Protein AF-A0A699XNZ4-F1 (afdb_monomer)

Sequence (86 aa):
GGVLLGVKGQGGVGFYDWDSGALVRRIEVEPKSVFWSESGELVTLATEDTYYVLRYSRENYLEAVQNGEIDEDGAESAFEVVCDIN

Secondary structure (DSSP, 8-state):
--SSEEEEETTEEEEE-TTT--EEEEES---SEEEE-TTSSEEEEE-SS-EEEEEE-HHHHHHHHHHT--BTTB-GGGEEEEEEE-

Mean predicted aligned error: 2.58 Å

pLDDT: mean 96.22, std 3.57, range [73.56, 98.56]

Radius of gyration: 12.24 Å; Cα contacts (8 Å, |Δi|>4): 175; chains: 1; bounding box: 28×22×29 Å

Foldseek 3Di:
DAQFDWDADPQFIWTAHPPPRDTAFTDRDGAPDWDADPVRQWIWRHHPAKIWIKGFDPPQQVVCVVVVVADPGHRPSRIDTPDMDD

InterPro domains:
  IPR006692 COPA/B, second beta-propeller domain [PF04053] (2-85)

Organism: Tanacetum cinerariifolium (NCBI:txid118510)

Solvent-accessible surface area (backbone atoms only — not comparable to full-atom values): 4800 Å² total; per-residue (Å²): 136,57,82,44,48,76,44,82,56,92,75,14,32,36,31,22,41,76,87,80,64,46,69,43,32,55,43,83,48,71,54,78,45,79,46,53,44,94,84,48,40,38,37,35,38,32,42,98,70,43,36,40,35,31,37,48,37,71,64,44,34,52,51,23,60,74,73,63,55,55,60,100,54,20,23,67,74,19,53,43,84,73,48,75,48,116

Structure (mmCIF, N/CA/C/O backbone):
data_AF-A0A699XNZ4-F1
#
_entry.id   AF-A0A699XNZ4-F1
#
loop_
_atom_site.group_PDB
_atom_site.id
_atom_site.type_symbol
_atom_site.label_atom_id
_atom_site.label_alt_id
_atom_site.label_comp_id
_atom_site.label_asym_id
_atom_site.label_entity_id
_atom_site.label_seq_id
_atom_site.pdbx_PDB_ins_code
_atom_site.Cartn_x
_atom_site.Cartn_y
_atom_site.Cartn_z
_atom_site.occupancy
_atom_site.B_iso_or_equiv
_atom_site.auth_seq_id
_atom_site.auth_comp_id
_atom_site.auth_asym_id
_atom_site.auth_atom_id
_atom_site.pdbx_PDB_model_num
ATOM 1 N N . GLY A 1 1 ? 7.640 -10.933 5.325 1.00 73.56 1 GLY A N 1
ATOM 2 C CA . GLY A 1 1 ? 6.283 -10.393 5.547 1.00 73.56 1 GLY A CA 1
ATOM 3 C C . GLY A 1 1 ? 6.344 -8.882 5.482 1.00 73.56 1 GLY A C 1
ATOM 4 O O . GLY A 1 1 ? 7.446 -8.362 5.367 1.00 73.56 1 GLY A O 1
ATOM 5 N N . GLY A 1 2 ? 5.204 -8.198 5.525 1.00 90.44 2 GLY A N 1
ATOM 6 C CA . GLY A 1 2 ? 5.124 -6.736 5.452 1.00 90.44 2 GLY A CA 1
ATOM 7 C C . GLY A 1 2 ? 4.223 -6.154 6.535 1.00 90.44 2 GLY A C 1
ATOM 8 O O . GLY A 1 2 ? 3.592 -6.906 7.278 1.00 90.44 2 GLY A O 1
ATOM 9 N N . VAL A 1 3 ? 4.146 -4.823 6.591 1.00 96.81 3 VAL A N 1
ATOM 10 C CA . VAL A 1 3 ? 3.307 -4.090 7.561 1.00 96.81 3 VAL A CA 1
ATOM 11 C C . VAL A 1 3 ? 1.821 -4.373 7.363 1.00 96.81 3 VAL A C 1
ATOM 13 O O . VAL A 1 3 ? 1.070 -4.405 8.330 1.00 96.81 3 VAL A O 1
ATOM 16 N N . LEU A 1 4 ? 1.414 -4.623 6.120 1.00 98.12 4 LEU A N 1
ATOM 17 C CA . LEU A 1 4 ? 0.043 -4.937 5.731 1.00 98.12 4 LEU A CA 1
ATOM 18 C C . LEU A 1 4 ? -0.005 -6.265 4.970 1.00 98.12 4 LEU A C 1
ATOM 20 O O . LEU A 1 4 ? 0.983 -6.685 4.351 1.00 98.12 4 LEU A O 1
ATOM 24 N N . LEU A 1 5 ? -1.167 -6.911 4.989 1.00 97.88 5 LEU A N 1
ATOM 25 C CA . LEU A 1 5 ? -1.455 -8.066 4.149 1.00 97.88 5 LEU A CA 1
ATOM 26 C C . LEU A 1 5 ? -1.712 -7.584 2.720 1.00 97.88 5 LEU A C 1
ATOM 28 O O . LEU A 1 5 ? -2.706 -6.915 2.458 1.00 97.88 5 LEU A O 1
ATOM 32 N N . GLY A 1 6 ? -0.821 -7.933 1.792 1.00 97.06 6 GLY A N 1
ATOM 33 C CA . GLY A 1 6 ? -1.023 -7.696 0.364 1.00 97.06 6 GLY A CA 1
ATOM 34 C C . GLY A 1 6 ? -1.782 -8.852 -0.286 1.00 97.06 6 GLY A C 1
ATOM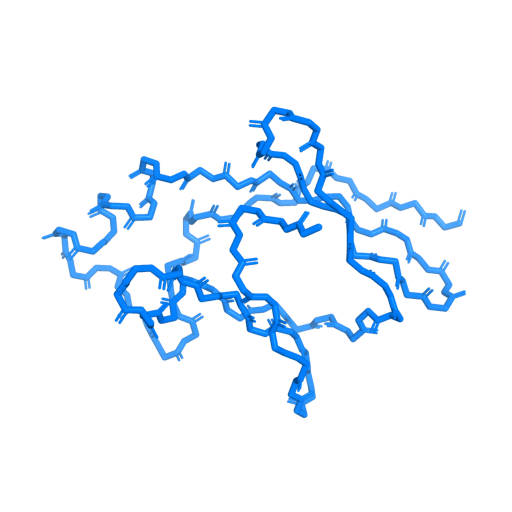 35 O O . GLY A 1 6 ? -1.303 -9.987 -0.271 1.00 97.06 6 GLY A O 1
ATOM 36 N N . VAL A 1 7 ? -2.933 -8.568 -0.891 1.00 96.69 7 VAL A N 1
ATOM 37 C CA . VAL A 1 7 ? -3.722 -9.529 -1.674 1.00 96.69 7 VAL A CA 1
ATOM 38 C C . VAL A 1 7 ? -3.765 -9.060 -3.120 1.00 96.69 7 VAL A C 1
ATOM 40 O O . VAL A 1 7 ? -4.319 -8.004 -3.425 1.00 96.69 7 VAL A O 1
ATOM 43 N N . LYS A 1 8 ? -3.187 -9.850 -4.027 1.00 94.75 8 LYS A N 1
ATOM 44 C CA . LYS A 1 8 ? -3.289 -9.592 -5.465 1.00 94.75 8 LYS A CA 1
ATOM 45 C C . LYS A 1 8 ? -4.698 -9.947 -5.944 1.00 94.75 8 LYS A C 1
ATOM 47 O O . LYS A 1 8 ? -5.151 -11.072 -5.737 1.00 94.75 8 LYS A O 1
ATOM 52 N N . GLY A 1 9 ? -5.369 -8.985 -6.565 1.00 88.94 9 GLY A N 1
ATOM 53 C CA . GLY A 1 9 ? -6.689 -9.136 -7.171 1.00 88.94 9 GLY A CA 1
ATOM 54 C C . GLY A 1 9 ? -6.644 -8.852 -8.669 1.00 88.94 9 GLY A C 1
ATOM 55 O O . GLY A 1 9 ? -5.577 -8.654 -9.249 1.00 88.94 9 GLY A O 1
ATOM 56 N N . GLN A 1 10 ? -7.812 -8.833 -9.304 1.00 85.75 10 GLN A N 1
ATOM 57 C CA . GLN A 1 10 ? -7.925 -8.389 -10.689 1.00 85.75 10 GLN A CA 1
ATOM 58 C C . GLN A 1 10 ? -7.691 -6.872 -10.747 1.00 85.75 10 GLN A C 1
ATOM 60 O O . GLN A 1 10 ? -8.388 -6.134 -10.056 1.00 85.75 10 GLN A O 1
ATOM 65 N N . GLY A 1 11 ? -6.714 -6.419 -11.540 1.00 87.38 11 GLY A N 1
ATOM 66 C CA . GLY A 1 11 ? -6.434 -4.994 -11.733 1.00 87.38 11 GLY A CA 1
ATOM 67 C C . GLY A 1 11 ? -5.585 -4.331 -10.646 1.00 87.38 11 GLY A C 1
ATOM 68 O O . GLY A 1 11 ? -5.426 -3.117 -10.680 1.00 87.38 11 GLY A O 1
ATOM 69 N N . GLY A 1 12 ? -5.026 -5.079 -9.685 1.00 95.56 12 GLY A N 1
ATOM 70 C CA . GLY A 1 12 ? -4.117 -4.477 -8.710 1.00 95.56 12 GLY A CA 1
ATOM 71 C C . GLY A 1 12 ? -3.804 -5.307 -7.467 1.00 95.56 12 GLY A C 1
ATOM 72 O O . GLY A 1 12 ? -4.030 -6.521 -7.403 1.00 95.56 12 GLY A O 1
ATOM 73 N N . VAL A 1 13 ? -3.294 -4.624 -6.444 1.00 97.50 13 VAL A N 1
ATOM 74 C CA . VAL A 1 13 ? -3.039 -5.172 -5.107 1.00 97.50 13 VAL A CA 1
ATOM 75 C C . VAL A 1 13 ? -3.854 -4.411 -4.063 1.00 97.50 13 VAL A C 1
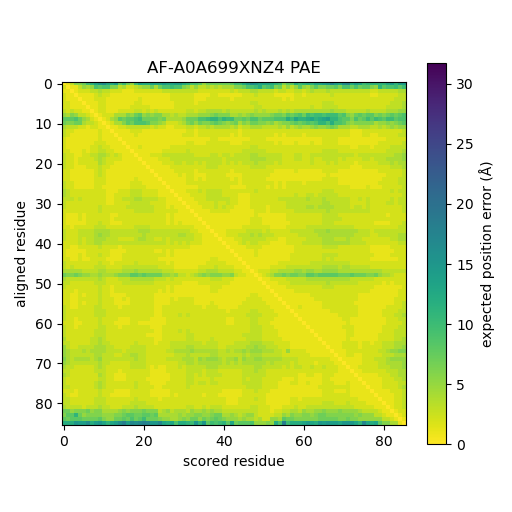ATOM 77 O O . VAL A 1 13 ? -3.838 -3.185 -4.009 1.00 97.50 13 VAL A O 1
ATOM 80 N N . GLY A 1 14 ? -4.582 -5.143 -3.222 1.00 97.88 14 GLY A N 1
ATOM 81 C CA . GLY A 1 14 ? -5.216 -4.595 -2.026 1.00 97.88 14 GLY A CA 1
ATOM 82 C C . GLY A 1 14 ? -4.320 -4.789 -0.810 1.00 97.88 14 GLY A C 1
ATOM 83 O O . GLY A 1 14 ? -3.831 -5.898 -0.584 1.00 97.88 14 GLY A O 1
ATOM 84 N N . PHE A 1 15 ? -4.126 -3.736 -0.023 1.00 98.38 15 PHE A N 1
ATOM 85 C CA . PHE A 1 15 ? -3.458 -3.798 1.272 1.00 98.38 15 PHE A CA 1
ATOM 86 C C . PHE A 1 15 ? -4.480 -3.777 2.403 1.00 98.38 15 PHE A C 1
ATOM 88 O O . PHE A 1 15 ? -5.327 -2.889 2.454 1.00 98.38 15 PHE A O 1
ATOM 95 N N . TYR A 1 16 ? -4.374 -4.739 3.317 1.00 98.31 16 TYR A N 1
ATOM 96 C CA . TYR A 1 16 ? -5.292 -4.918 4.438 1.00 98.31 16 TYR A CA 1
ATOM 97 C C . TYR A 1 16 ? -4.539 -4.864 5.765 1.00 98.31 16 TYR A C 1
ATOM 99 O O . TYR A 1 16 ? -3.415 -5.364 5.876 1.00 98.31 16 TYR A O 1
ATOM 107 N N . ASP A 1 17 ? -5.165 -4.274 6.777 1.00 97.50 17 ASP A N 1
ATOM 108 C CA . ASP A 1 17 ? -4.646 -4.297 8.141 1.00 97.50 17 ASP A CA 1
ATOM 109 C C . ASP A 1 17 ? -4.789 -5.713 8.721 1.00 97.50 17 ASP A C 1
ATOM 111 O O . ASP A 1 17 ? -5.839 -6.347 8.605 1.00 97.50 17 ASP A O 1
ATOM 115 N N . TRP A 1 18 ? -3.708 -6.232 9.308 1.00 96.31 18 TRP A N 1
ATOM 116 C CA . TRP A 1 18 ? -3.641 -7.620 9.775 1.00 96.31 18 TRP A CA 1
ATOM 117 C C . TRP A 1 18 ? -4.600 -7.922 10.925 1.00 96.31 18 TRP A C 1
ATOM 119 O O . TRP A 1 18 ? -5.100 -9.043 11.011 1.00 96.31 18 TRP A O 1
ATOM 129 N N . ASP A 1 19 ? -4.837 -6.945 11.799 1.00 95.50 19 ASP A N 1
ATOM 130 C CA . ASP A 1 19 ? -5.615 -7.147 13.019 1.00 95.50 19 ASP A CA 1
ATOM 131 C C . ASP A 1 19 ? -7.117 -7.056 12.734 1.00 95.50 19 ASP A C 1
ATOM 133 O O . ASP A 1 19 ? -7.902 -7.894 13.179 1.00 95.50 19 ASP A O 1
ATOM 137 N N . SER A 1 20 ? -7.523 -6.034 11.979 1.00 95.19 20 SER A N 1
ATOM 138 C CA . SER A 1 20 ? -8.933 -5.766 11.673 1.00 95.19 20 SER A CA 1
ATOM 139 C C . SER A 1 20 ? -9.440 -6.483 10.421 1.00 95.19 20 SER A C 1
ATOM 141 O O . SER A 1 20 ? -10.648 -6.662 10.268 1.00 95.19 20 SER A O 1
ATOM 143 N N . GLY A 1 21 ? -8.543 -6.858 9.504 1.00 96.69 21 GLY A N 1
ATOM 144 C CA . GLY A 1 21 ? -8.902 -7.329 8.166 1.00 96.69 21 GLY A CA 1
ATOM 145 C C . GLY A 1 21 ? -9.494 -6.238 7.265 1.00 96.69 21 GLY A C 1
ATOM 146 O O . GLY A 1 21 ? -9.971 -6.549 6.174 1.00 96.69 21 GLY A O 1
ATOM 147 N N . ALA A 1 22 ? -9.491 -4.974 7.702 1.00 97.31 22 ALA A N 1
ATOM 148 C CA . ALA A 1 22 ? -10.033 -3.860 6.936 1.00 97.31 22 ALA A CA 1
ATOM 149 C C . ALA A 1 22 ? -9.132 -3.515 5.742 1.00 97.31 22 ALA A C 1
ATOM 151 O O . ALA A 1 22 ? -7.903 -3.601 5.828 1.00 97.31 22 ALA A O 1
ATOM 152 N N . LEU A 1 23 ? -9.751 -3.107 4.631 1.00 97.75 23 LEU A N 1
ATOM 153 C CA . LEU A 1 23 ? -9.037 -2.579 3.472 1.00 97.75 23 LEU A CA 1
ATOM 154 C C . LEU A 1 23 ? -8.416 -1.227 3.843 1.00 97.75 23 LEU A C 1
ATOM 156 O O . LEU A 1 23 ? -9.131 -0.292 4.192 1.00 97.75 23 LEU A O 1
ATOM 160 N N . VAL A 1 24 ? -7.091 -1.133 3.742 1.00 98.38 24 VAL A N 1
ATOM 161 C CA . VAL A 1 24 ? -6.349 0.119 3.924 1.00 98.38 24 VAL A CA 1
ATOM 162 C C . VAL A 1 24 ? -6.350 0.901 2.623 1.00 98.38 24 VAL A C 1
ATOM 164 O O . VAL A 1 24 ? -6.810 2.036 2.604 1.00 98.38 24 VAL A O 1
ATOM 167 N N . ARG A 1 25 ? -5.856 0.297 1.534 1.00 98.25 25 ARG A N 1
ATOM 168 C CA . ARG A 1 25 ? -5.904 0.890 0.193 1.00 98.25 25 ARG A CA 1
ATOM 169 C C . ARG A 1 25 ? -5.746 -0.167 -0.897 1.00 98.25 25 ARG A C 1
ATOM 171 O O . ARG A 1 25 ? -4.949 -1.099 -0.750 1.00 98.25 25 ARG A O 1
ATOM 178 N N . ARG A 1 26 ? -6.456 -0.007 -2.011 1.00 97.75 26 ARG A N 1
ATOM 179 C CA . ARG A 1 26 ? -6.195 -0.690 -3.278 1.00 97.75 26 ARG A CA 1
ATOM 180 C C . ARG A 1 26 ? -5.293 0.174 -4.149 1.00 97.75 26 ARG A C 1
ATOM 182 O O . ARG A 1 26 ? -5.543 1.359 -4.337 1.00 97.75 26 ARG A O 1
ATOM 189 N N . ILE A 1 27 ? -4.242 -0.439 -4.676 1.00 97.69 27 ILE A N 1
ATOM 190 C CA . ILE A 1 27 ? -3.333 0.179 -5.636 1.00 97.69 27 ILE A CA 1
ATOM 191 C C . ILE A 1 27 ? -3.513 -0.536 -6.974 1.00 97.69 27 ILE A C 1
ATOM 193 O O . ILE A 1 27 ? -3.331 -1.755 -7.049 1.00 97.69 27 ILE A O 1
ATOM 197 N N . GLU A 1 28 ? -3.844 0.215 -8.024 1.00 96.38 28 GLU A N 1
ATOM 198 C CA . GLU A 1 28 ? -4.073 -0.276 -9.396 1.00 96.38 28 GLU A CA 1
ATOM 199 C C . GLU A 1 28 ? -2.760 -0.579 -10.141 1.00 96.38 28 GLU A C 1
ATOM 201 O O . GLU A 1 28 ? -2.519 -0.162 -11.271 1.00 96.38 28 GLU A O 1
ATOM 206 N N . VAL A 1 29 ? -1.863 -1.293 -9.466 1.00 96.00 29 VAL A N 1
ATOM 207 C CA . VAL A 1 29 ? -0.599 -1.791 -10.007 1.00 96.00 29 VAL A CA 1
ATOM 208 C C . VAL A 1 29 ? -0.571 -3.290 -9.770 1.00 96.00 29 VAL A C 1
ATOM 210 O O . VAL A 1 29 ? -0.914 -3.757 -8.683 1.00 96.00 29 VAL A O 1
ATOM 213 N N . GLU A 1 30 ? -0.141 -4.058 -10.770 1.00 95.81 30 GLU A N 1
ATOM 214 C CA . GLU A 1 30 ? -0.044 -5.516 -10.684 1.00 95.81 30 GLU A CA 1
ATOM 215 C C . GLU A 1 30 ? 1.398 -5.971 -10.390 1.00 95.81 30 GLU A C 1
ATOM 217 O O . GLU A 1 30 ? 2.120 -6.381 -11.302 1.00 95.81 30 GLU A O 1
ATOM 222 N N . PRO A 1 31 ? 1.857 -5.963 -9.123 1.00 96.12 31 PRO A N 1
ATOM 223 C CA . PRO A 1 31 ? 3.209 -6.393 -8.806 1.00 96.12 31 PRO A CA 1
ATOM 224 C C . PRO A 1 31 ? 3.410 -7.888 -9.087 1.00 96.12 31 PRO A C 1
ATOM 226 O O . PRO A 1 31 ? 2.504 -8.720 -8.919 1.00 96.12 31 PRO A O 1
ATOM 229 N N . LYS A 1 32 ? 4.643 -8.236 -9.464 1.00 95.88 32 LYS A N 1
ATOM 230 C CA . LYS A 1 32 ? 5.195 -9.593 -9.351 1.00 95.88 32 LYS A CA 1
ATOM 231 C C . LYS A 1 32 ? 5.615 -9.875 -7.908 1.00 95.88 32 LYS A C 1
ATOM 233 O O . LYS A 1 32 ? 5.377 -10.974 -7.414 1.00 95.88 32 LYS A O 1
ATOM 238 N N . SER A 1 33 ? 6.174 -8.867 -7.236 1.00 95.75 33 SER A N 1
ATOM 239 C CA . SER A 1 33 ? 6.642 -8.953 -5.851 1.00 95.75 33 SER A CA 1
ATOM 240 C C . SER A 1 33 ? 6.386 -7.650 -5.096 1.00 95.75 33 SER A C 1
ATOM 242 O O . SER A 1 33 ? 6.392 -6.570 -5.683 1.00 95.75 33 SER A O 1
ATOM 244 N N . VAL A 1 34 ? 6.196 -7.757 -3.780 1.00 97.38 34 VAL A N 1
ATOM 245 C CA . VAL A 1 34 ? 6.010 -6.616 -2.875 1.00 97.38 34 VAL A CA 1
ATOM 246 C C . VAL A 1 34 ? 7.055 -6.683 -1.771 1.00 97.38 34 VAL A C 1
ATOM 248 O O . VAL A 1 34 ? 7.191 -7.716 -1.111 1.00 97.38 34 VAL A O 1
ATOM 251 N N . PHE A 1 35 ? 7.772 -5.582 -1.555 1.00 97.44 35 PHE A N 1
ATOM 252 C CA . PHE A 1 35 ? 8.836 -5.488 -0.557 1.00 97.44 35 PHE A CA 1
ATOM 253 C C . PHE A 1 35 ? 8.586 -4.304 0.364 1.00 97.44 35 PHE A C 1
ATOM 255 O O . PHE A 1 35 ? 8.385 -3.197 -0.111 1.00 97.44 35 PHE A O 1
ATOM 262 N N . TRP A 1 36 ? 8.619 -4.529 1.671 1.00 98.06 36 TRP A N 1
ATOM 263 C CA . TRP A 1 36 ? 8.519 -3.460 2.663 1.00 98.06 36 TRP A CA 1
ATOM 264 C C . TRP A 1 36 ? 9.909 -3.102 3.182 1.00 98.06 36 TRP A C 1
ATOM 266 O O . TRP A 1 36 ? 10.754 -3.989 3.335 1.00 98.06 36 TRP A O 1
ATOM 276 N N . SER A 1 37 ? 10.141 -1.821 3.469 1.00 97.19 37 SER A N 1
ATOM 277 C CA . SER A 1 37 ? 11.325 -1.400 4.217 1.00 97.19 37 SER A CA 1
ATOM 278 C C . SER A 1 37 ? 11.289 -1.953 5.642 1.00 97.19 37 SER A C 1
ATOM 280 O O . SER A 1 37 ? 10.223 -2.239 6.186 1.00 97.19 37 SER A O 1
ATOM 282 N N . GLU A 1 38 ? 12.455 -2.049 6.284 1.00 95.44 38 GLU A N 1
ATOM 283 C CA . GLU A 1 38 ? 12.549 -2.4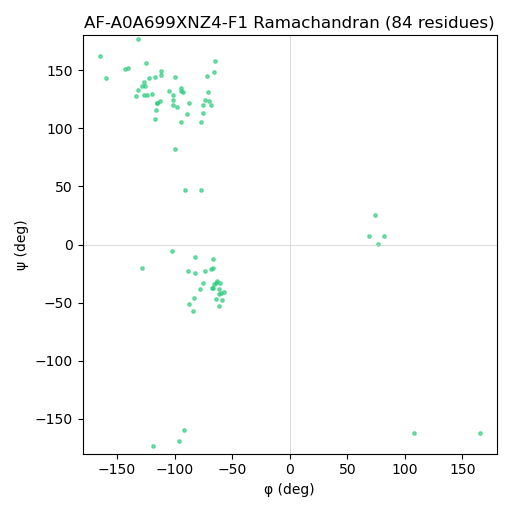79 7.688 1.00 95.44 38 GLU A CA 1
ATOM 284 C C . GLU A 1 38 ? 11.790 -1.546 8.641 1.00 95.44 38 GLU A C 1
ATOM 286 O O . GLU A 1 38 ? 11.219 -2.008 9.624 1.00 95.44 38 GLU A O 1
ATOM 291 N N . SER A 1 39 ? 11.738 -0.245 8.328 1.00 95.44 39 SER A N 1
ATOM 292 C CA . SER A 1 39 ? 10.938 0.730 9.081 1.00 95.44 39 SER A CA 1
ATOM 293 C C . SER A 1 39 ? 9.432 0.529 8.915 1.00 95.44 39 SER A C 1
ATOM 295 O O . SER A 1 39 ? 8.658 1.015 9.732 1.00 95.44 39 SER A O 1
ATOM 297 N N . GLY A 1 40 ? 9.007 -0.148 7.846 1.00 94.94 40 GLY A N 1
ATOM 298 C CA . GLY A 1 40 ? 7.604 -0.294 7.489 1.00 94.94 40 GLY A CA 1
ATOM 299 C C . GLY A 1 40 ? 6.964 0.943 6.850 1.00 94.94 40 GLY A C 1
ATOM 300 O O . GLY A 1 40 ? 5.786 0.910 6.511 1.00 94.94 40 GLY A O 1
ATOM 301 N N . GLU A 1 41 ? 7.720 2.023 6.662 1.00 96.31 41 GLU A N 1
ATOM 302 C CA . GLU A 1 41 ? 7.210 3.264 6.067 1.00 96.31 41 GLU A CA 1
ATOM 303 C C . GLU A 1 41 ? 7.181 3.232 4.542 1.00 96.31 41 GLU A C 1
ATOM 305 O O . GLU A 1 41 ? 6.431 3.992 3.941 1.00 96.31 41 GLU A O 1
ATOM 310 N N . LEU A 1 42 ? 8.017 2.409 3.905 1.00 98.06 42 LEU A N 1
ATOM 311 C CA . LEU A 1 42 ? 8.086 2.311 2.451 1.00 98.06 42 LEU A CA 1
ATOM 312 C C . LEU A 1 42 ? 7.683 0.917 1.991 1.00 98.06 42 LEU A C 1
ATOM 314 O O . LEU A 1 42 ? 8.034 -0.090 2.613 1.00 98.06 42 LEU A O 1
ATOM 318 N N . VAL A 1 43 ? 7.010 0.869 0.848 1.00 98.38 43 VAL A N 1
ATOM 319 C CA . VAL A 1 43 ? 6.724 -0.361 0.121 1.00 98.38 43 VAL A CA 1
ATOM 320 C C . VAL A 1 43 ? 7.081 -0.193 -1.349 1.00 98.38 43 VAL A C 1
ATOM 322 O O . VAL A 1 43 ? 6.718 0.793 -1.984 1.00 98.38 43 VAL A O 1
ATOM 325 N N . THR A 1 44 ? 7.790 -1.172 -1.896 1.00 98.12 44 THR A N 1
ATOM 326 C CA . THR A 1 44 ? 8.087 -1.271 -3.320 1.00 98.12 44 THR A CA 1
ATOM 327 C C . THR A 1 44 ? 7.165 -2.296 -3.966 1.00 98.12 44 THR A C 1
ATOM 329 O O . THR A 1 44 ? 7.151 -3.466 -3.567 1.00 98.12 44 THR A O 1
ATOM 332 N N . LEU A 1 45 ? 6.442 -1.871 -5.000 1.00 97.88 45 LEU A N 1
ATOM 333 C CA . LEU A 1 45 ? 5.726 -2.742 -5.929 1.00 97.88 45 LEU A CA 1
ATOM 334 C C . LEU A 1 45 ? 6.637 -2.998 -7.131 1.00 97.88 45 LEU A C 1
ATOM 336 O O . LEU A 1 45 ? 6.840 -2.109 -7.955 1.00 97.88 45 LEU A O 1
ATOM 340 N N . ALA A 1 46 ? 7.214 -4.196 -7.211 1.00 97.19 46 ALA A N 1
ATOM 341 C CA . ALA A 1 46 ? 8.054 -4.595 -8.337 1.00 97.19 46 ALA A CA 1
ATOM 342 C C . ALA A 1 46 ? 7.182 -5.238 -9.422 1.00 97.19 46 ALA A C 1
ATOM 344 O O . ALA A 1 46 ? 6.631 -6.325 -9.195 1.00 97.19 46 ALA A O 1
ATOM 345 N N . THR A 1 47 ? 7.037 -4.580 -10.573 1.00 96.00 47 THR A N 1
ATOM 346 C CA . THR A 1 47 ? 6.335 -5.118 -11.750 1.00 96.00 47 THR A CA 1
ATOM 347 C C . THR A 1 47 ? 7.323 -5.844 -12.673 1.00 96.00 47 THR A C 1
ATOM 349 O O . THR A 1 47 ? 8.362 -6.338 -12.231 1.00 96.00 47 THR A O 1
ATOM 352 N N . GLU A 1 48 ? 6.962 -6.030 -13.941 1.00 94.62 48 GLU A N 1
ATOM 353 C CA . GLU A 1 48 ? 7.859 -6.590 -14.954 1.00 94.62 48 GLU A CA 1
ATOM 354 C C . GLU A 1 48 ? 8.925 -5.594 -15.423 1.00 94.62 48 GLU A C 1
ATOM 356 O O . GLU A 1 48 ? 10.042 -5.997 -15.739 1.00 94.62 48 GLU A O 1
ATOM 361 N N . ASP A 1 49 ? 8.557 -4.323 -15.452 1.00 94.50 49 ASP A N 1
ATOM 362 C CA . ASP A 1 49 ? 9.205 -3.234 -16.172 1.00 94.50 49 ASP A CA 1
ATOM 363 C C . ASP A 1 49 ? 9.504 -2.019 -15.288 1.00 94.50 49 ASP A C 1
ATOM 365 O O . ASP A 1 49 ? 10.388 -1.238 -15.619 1.00 94.50 49 ASP A O 1
ATOM 369 N N . THR A 1 50 ? 8.818 -1.884 -14.152 1.00 96.31 50 THR A N 1
ATOM 370 C CA . THR A 1 50 ? 8.900 -0.705 -13.291 1.00 96.31 50 THR A CA 1
ATOM 371 C C . THR A 1 50 ? 8.893 -1.101 -11.812 1.00 96.31 50 THR A C 1
ATOM 373 O O . THR A 1 50 ? 8.339 -2.119 -11.386 1.00 96.31 50 THR A O 1
ATOM 376 N N . TYR A 1 51 ? 9.511 -0.266 -10.984 1.00 97.06 51 TYR A N 1
ATOM 377 C CA . TYR A 1 51 ? 9.400 -0.329 -9.531 1.00 97.06 51 TYR A CA 1
ATOM 378 C C . TYR A 1 51 ? 8.710 0.930 -9.031 1.00 97.06 51 TYR A C 1
ATOM 380 O O . TYR A 1 51 ? 9.221 2.026 -9.240 1.00 97.06 51 TYR A O 1
ATOM 388 N N . TYR A 1 52 ? 7.592 0.772 -8.326 1.00 98.00 52 TYR A N 1
ATOM 389 C CA . TYR A 1 52 ? 6.905 1.883 -7.666 1.00 98.00 52 TYR A CA 1
ATOM 390 C C . TYR A 1 52 ? 7.230 1.865 -6.183 1.00 98.00 52 TYR A C 1
ATOM 392 O O . TYR A 1 52 ? 6.932 0.882 -5.502 1.00 98.00 52 TYR A O 1
ATOM 400 N N . VAL A 1 53 ? 7.829 2.939 -5.680 1.00 98.12 53 VAL A N 1
ATOM 401 C CA . VAL A 1 53 ? 8.076 3.128 -4.251 1.00 98.12 53 VAL A CA 1
ATOM 402 C C . VAL A 1 53 ? 6.976 4.018 -3.694 1.00 98.12 53 VAL A C 1
ATOM 404 O O . VAL A 1 53 ? 6.826 5.168 -4.104 1.00 98.12 53 VAL A O 1
ATOM 407 N N . LEU A 1 54 ? 6.215 3.479 -2.749 1.00 98.50 54 LEU A N 1
ATOM 408 C CA . LEU A 1 54 ? 5.153 4.179 -2.042 1.00 98.50 54 LEU A CA 1
ATOM 409 C C . LEU A 1 54 ? 5.553 4.366 -0.579 1.00 98.50 54 LEU A C 1
ATOM 411 O O . LEU A 1 54 ? 6.181 3.486 0.014 1.00 98.50 54 LEU A O 1
ATOM 415 N N . ARG A 1 55 ? 5.147 5.481 0.018 1.00 98.50 55 ARG A N 1
ATOM 416 C CA . ARG A 1 55 ? 5.175 5.691 1.462 1.00 98.50 55 ARG A CA 1
ATOM 417 C C . ARG A 1 55 ? 3.821 5.332 2.047 1.00 98.50 55 ARG A C 1
ATOM 419 O O . ARG A 1 55 ? 2.806 5.748 1.507 1.00 98.50 55 ARG A O 1
ATOM 426 N N . TYR A 1 56 ? 3.818 4.595 3.149 1.00 98.56 56 TYR A N 1
ATOM 427 C CA . TYR A 1 56 ? 2.635 4.288 3.942 1.00 98.56 56 TYR A CA 1
ATOM 428 C C . TYR A 1 56 ? 2.623 5.123 5.229 1.00 98.56 56 TYR A C 1
ATOM 430 O O . TYR A 1 56 ? 3.618 5.153 5.956 1.00 98.56 56 TYR A O 1
ATOM 438 N N . SER A 1 57 ? 1.488 5.754 5.536 1.00 98.06 57 SER A N 1
ATOM 439 C CA . SER A 1 57 ? 1.235 6.423 6.816 1.00 98.06 57 SER A CA 1
ATOM 440 C C . SER A 1 57 ? 0.076 5.748 7.549 1.00 98.06 57 SER A C 1
ATOM 442 O O . SER A 1 57 ? -1.092 5.895 7.181 1.00 98.06 57 SER A O 1
ATOM 444 N N . ARG A 1 58 ? 0.393 5.025 8.634 1.00 96.69 58 ARG A N 1
ATOM 445 C CA . ARG A 1 58 ? -0.631 4.457 9.531 1.00 96.69 58 ARG A CA 1
ATOM 446 C C . ARG A 1 58 ? -1.438 5.555 10.223 1.00 96.69 58 ARG A C 1
ATOM 448 O O . ARG A 1 58 ? -2.616 5.352 10.482 1.00 96.69 58 ARG A O 1
ATOM 455 N N . GLU A 1 59 ? -0.813 6.690 10.516 1.00 98.00 59 GLU A N 1
ATOM 456 C CA . GLU A 1 59 ? -1.480 7.849 11.111 1.00 98.00 59 GLU A CA 1
ATOM 457 C C . GLU A 1 59 ? -2.577 8.374 10.181 1.00 98.00 59 GLU A C 1
ATOM 459 O O . GLU A 1 59 ? -3.739 8.385 10.577 1.00 98.00 59 GLU A O 1
ATOM 464 N N . ASN A 1 60 ? -2.248 8.642 8.913 1.00 98.31 60 ASN A N 1
ATOM 465 C CA . ASN A 1 60 ? -3.221 9.131 7.932 1.00 98.31 60 ASN A CA 1
ATOM 466 C C . ASN A 1 60 ? -4.359 8.128 7.702 1.00 98.31 60 ASN A C 1
ATOM 468 O O . ASN A 1 60 ? -5.514 8.525 7.572 1.00 98.31 60 ASN A O 1
ATOM 472 N N . TYR A 1 61 ? -4.053 6.823 7.677 1.00 98.25 61 TYR A N 1
ATOM 473 C CA . TYR A 1 61 ? -5.087 5.789 7.603 1.00 98.25 61 TYR A CA 1
ATOM 474 C C . TYR A 1 61 ? -6.059 5.878 8.789 1.00 98.25 61 TYR A C 1
ATOM 476 O O . TYR A 1 61 ? -7.274 5.865 8.599 1.00 98.25 61 TYR A O 1
ATOM 484 N N . LEU A 1 62 ? -5.542 5.987 10.016 1.00 97.75 62 LEU A N 1
ATOM 485 C CA . LEU A 1 62 ? -6.374 6.064 11.218 1.00 97.75 62 LEU A CA 1
ATOM 486 C C . LEU A 1 62 ? -7.198 7.355 11.274 1.00 97.75 62 LEU A C 1
ATOM 488 O O . LEU A 1 62 ? -8.349 7.306 11.709 1.00 97.75 62 LEU A O 1
ATOM 492 N N . GLU A 1 63 ? -6.637 8.481 10.839 1.00 98.50 63 GLU A N 1
ATOM 493 C CA . GLU A 1 63 ? -7.362 9.750 10.727 1.00 98.50 63 GLU A CA 1
ATOM 494 C C . GLU A 1 63 ? -8.496 9.656 9.701 1.00 98.50 63 GLU A C 1
ATOM 496 O O . GLU A 1 63 ? -9.635 9.999 10.024 1.00 98.50 63 GLU A O 1
ATOM 501 N N . ALA A 1 64 ? -8.232 9.099 8.515 1.00 98.19 64 ALA A N 1
ATOM 502 C CA . ALA A 1 64 ? -9.254 8.899 7.490 1.00 98.19 64 ALA A CA 1
ATOM 503 C C . ALA A 1 64 ? -10.397 8.002 7.994 1.00 98.19 64 ALA A C 1
ATOM 505 O O . ALA A 1 64 ? -11.572 8.319 7.804 1.00 98.19 64 ALA A O 1
ATOM 506 N N . VAL A 1 65 ? -10.079 6.920 8.718 1.00 97.31 65 VAL A N 1
ATOM 507 C CA . VAL A 1 65 ? -11.093 6.054 9.346 1.00 97.31 65 VAL A CA 1
ATOM 508 C C . VAL A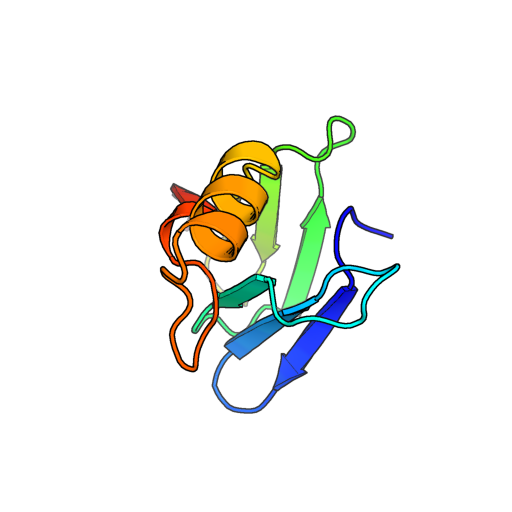 1 65 ? -11.934 6.825 10.369 1.00 97.31 65 VAL A C 1
ATOM 510 O O . VAL A 1 65 ? -13.155 6.668 10.395 1.00 97.31 65 VAL A O 1
ATOM 513 N N . GLN A 1 66 ? -11.314 7.666 11.201 1.00 97.81 66 GLN A N 1
ATOM 514 C CA . GLN A 1 66 ? -12.025 8.459 12.212 1.00 97.81 66 GLN A CA 1
ATOM 515 C C . GLN A 1 66 ? -12.931 9.529 11.592 1.00 97.81 66 GLN A C 1
ATOM 517 O O . GLN A 1 66 ? -14.032 9.761 12.094 1.00 97.81 66 GLN A O 1
ATOM 522 N N . ASN A 1 67 ? -12.488 10.143 10.496 1.00 97.81 67 ASN A N 1
ATOM 523 C CA . ASN A 1 67 ? -13.229 11.184 9.787 1.00 97.81 67 ASN A CA 1
ATOM 524 C C . ASN A 1 67 ? -14.286 10.620 8.822 1.00 97.81 67 ASN A C 1
ATOM 526 O O . ASN A 1 67 ? -15.122 11.372 8.323 1.00 97.81 67 ASN A O 1
ATOM 530 N N . GLY A 1 68 ? -14.277 9.307 8.568 1.00 96.81 68 GLY A N 1
ATOM 531 C CA . GLY A 1 68 ? -15.150 8.672 7.578 1.00 96.81 68 GLY A CA 1
ATOM 532 C C . GLY A 1 68 ? -14.727 8.946 6.130 1.00 96.81 68 GLY A C 1
ATOM 533 O O . GLY A 1 68 ? -15.558 8.886 5.229 1.00 96.81 68 GLY A O 1
ATOM 534 N N . GLU A 1 69 ? -13.448 9.236 5.902 1.00 97.06 69 GLU A N 1
ATOM 535 C CA . GLU A 1 69 ? -12.836 9.533 4.599 1.00 97.06 69 GLU A CA 1
ATOM 536 C C . GLU A 1 69 ? -12.305 8.250 3.936 1.00 97.06 69 GLU A C 1
ATOM 538 O O . GLU A 1 69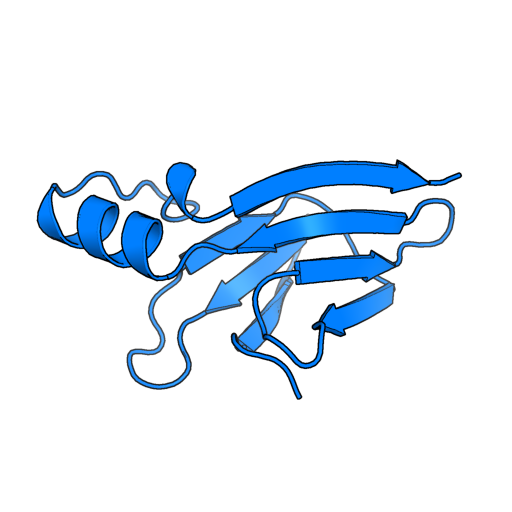 ? -11.168 8.175 3.476 1.00 97.06 69 GLU A O 1
ATOM 543 N N . ILE A 1 70 ? -13.136 7.207 3.937 1.00 97.12 70 ILE A N 1
ATOM 544 C CA . ILE A 1 70 ? -12.834 5.901 3.347 1.00 97.12 70 ILE A CA 1
ATOM 545 C C . ILE A 1 70 ? -13.793 5.670 2.182 1.00 97.12 70 ILE A C 1
ATOM 547 O O . ILE A 1 70 ? -15.011 5.679 2.375 1.00 97.12 70 ILE A O 1
ATOM 551 N N . ASP A 1 71 ? -13.245 5.460 0.987 1.00 96.56 71 ASP A N 1
ATOM 552 C CA . ASP A 1 71 ? -14.011 5.111 -0.211 1.00 96.56 71 ASP A CA 1
ATOM 553 C C . ASP A 1 71 ? -14.024 3.585 -0.455 1.00 96.56 71 ASP A C 1
ATOM 555 O O . ASP A 1 71 ? -13.649 2.788 0.409 1.00 96.56 71 ASP A O 1
ATOM 559 N N . GLU A 1 72 ? -14.494 3.158 -1.630 1.00 95.88 72 GLU A N 1
ATOM 560 C CA . GLU A 1 72 ? -14.548 1.739 -2.011 1.00 95.88 72 GLU A CA 1
ATOM 561 C C . GLU A 1 72 ? -13.170 1.075 -2.191 1.00 95.88 72 GLU A C 1
ATOM 563 O O . GLU A 1 72 ? -13.056 -0.152 -2.094 1.00 95.88 72 GLU A O 1
ATOM 568 N N . ASP A 1 73 ? -12.128 1.877 -2.398 1.00 96.88 73 ASP A N 1
ATOM 569 C CA . ASP A 1 73 ? -10.744 1.449 -2.551 1.00 96.88 73 ASP A CA 1
ATOM 570 C C . ASP A 1 73 ? -9.909 1.682 -1.282 1.00 96.88 73 ASP A C 1
ATOM 572 O O . ASP A 1 73 ? -8.76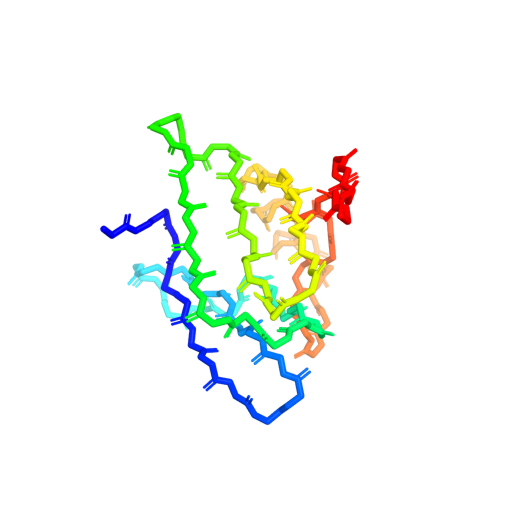9 1.224 -1.224 1.00 96.88 73 ASP A O 1
ATOM 576 N N . GLY A 1 74 ? -10.451 2.318 -0.240 1.00 97.69 74 GLY A N 1
ATOM 577 C CA . GLY A 1 74 ? -9.806 2.538 1.058 1.00 97.69 74 GLY A CA 1
ATOM 578 C C . GLY A 1 74 ? -9.392 3.997 1.300 1.00 97.69 74 GLY A C 1
ATOM 579 O O . GLY A 1 74 ? -9.854 4.915 0.633 1.00 97.69 74 GLY A O 1
ATOM 580 N N . ALA A 1 75 ? -8.493 4.235 2.254 1.00 98.25 75 ALA A N 1
ATOM 581 C CA . ALA A 1 75 ? -7.978 5.571 2.561 1.00 98.25 75 ALA A CA 1
ATOM 582 C C . ALA A 1 75 ? -6.932 6.015 1.525 1.00 98.25 75 ALA A C 1
ATOM 584 O O . ALA A 1 75 ? -5.790 5.551 1.562 1.00 98.25 75 ALA A O 1
ATOM 585 N N . GLU A 1 76 ? -7.283 6.934 0.623 1.00 97.44 76 GLU A N 1
ATOM 586 C CA . GLU A 1 76 ? -6.332 7.491 -0.356 1.00 97.44 76 GLU A CA 1
ATOM 587 C C . GLU A 1 76 ? -5.107 8.123 0.328 1.00 97.44 76 GLU A C 1
ATOM 589 O O . GLU A 1 76 ? -3.972 7.877 -0.075 1.00 97.44 76 GLU A O 1
ATOM 594 N N . SER A 1 77 ? -5.320 8.844 1.433 1.00 97.75 77 SER A N 1
ATOM 595 C CA . SER A 1 77 ? -4.273 9.535 2.200 1.00 97.75 77 SER A CA 1
ATOM 596 C C . SER A 1 77 ? -3.263 8.609 2.891 1.00 97.75 77 SER A C 1
ATOM 598 O O . SER A 1 77 ? -2.228 9.080 3.374 1.00 97.75 77 SER A O 1
ATOM 600 N N . ALA A 1 78 ? -3.543 7.303 2.962 1.00 98.31 78 ALA A N 1
ATOM 601 C CA . ALA A 1 78 ? -2.667 6.330 3.605 1.00 98.31 78 ALA A CA 1
ATOM 602 C C . ALA A 1 78 ? -1.408 6.026 2.786 1.00 98.31 78 ALA A C 1
ATOM 604 O O . ALA A 1 78 ? -0.420 5.570 3.367 1.00 98.31 78 ALA A O 1
ATOM 605 N N . PHE A 1 79 ? -1.431 6.260 1.470 1.00 98.38 79 PHE A N 1
ATOM 606 C CA . PHE A 1 79 ? -0.302 6.002 0.583 1.00 98.38 79 PHE A CA 1
ATOM 607 C C . PHE A 1 79 ? 0.073 7.226 -0.248 1.00 98.38 79 PHE A C 1
ATOM 609 O 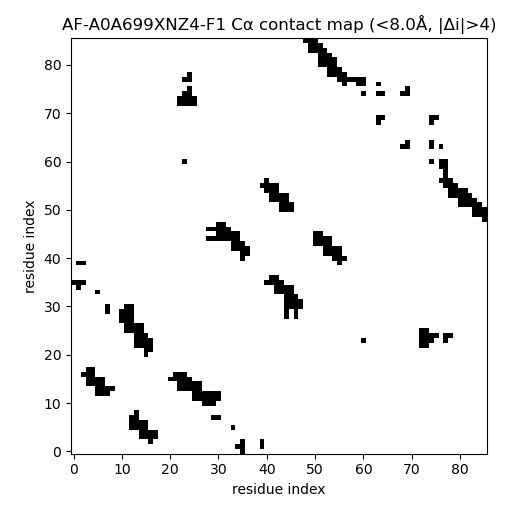O . PHE A 1 79 ? -0.779 7.916 -0.792 1.00 98.38 79 PHE A O 1
ATOM 616 N N . GLU A 1 80 ? 1.372 7.440 -0.412 1.00 98.06 80 GLU A N 1
ATOM 617 C CA . GLU A 1 80 ? 1.930 8.488 -1.267 1.00 98.06 80 GLU A CA 1
ATOM 618 C C . GLU A 1 80 ? 2.954 7.875 -2.225 1.00 98.06 80 GLU A C 1
ATOM 620 O O . GLU A 1 80 ? 3.786 7.065 -1.813 1.00 98.06 80 GLU A O 1
ATOM 625 N N . VAL A 1 81 ? 2.930 8.262 -3.502 1.00 97.38 81 VAL A N 1
ATOM 626 C CA . VAL A 1 81 ? 3.961 7.852 -4.464 1.00 97.38 81 VAL A CA 1
ATOM 627 C C .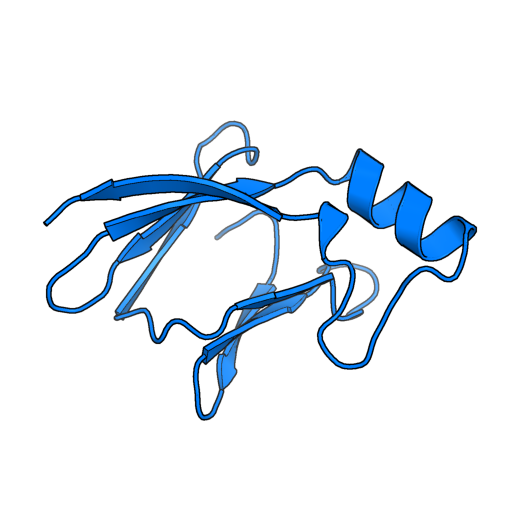 VAL A 1 81 ? 5.237 8.650 -4.209 1.00 97.38 81 VAL A C 1
ATOM 629 O O . VAL A 1 81 ? 5.241 9.870 -4.325 1.00 97.38 81 VAL A O 1
ATOM 632 N N . VAL A 1 82 ? 6.332 7.957 -3.895 1.00 97.56 82 VAL A N 1
ATOM 633 C CA . VAL A 1 82 ? 7.648 8.579 -3.686 1.00 97.56 82 VAL A CA 1
ATOM 634 C C . VAL A 1 82 ? 8.397 8.701 -5.008 1.00 97.56 82 VAL A C 1
ATOM 636 O O . VAL A 1 82 ? 8.896 9.775 -5.338 1.00 97.56 82 VAL A O 1
ATOM 639 N N . CYS A 1 83 ? 8.496 7.601 -5.757 1.00 94.94 83 CYS A N 1
ATOM 640 C CA . CYS A 1 83 ? 9.085 7.579 -7.093 1.00 94.94 83 CYS A CA 1
ATOM 641 C C . CYS A 1 83 ? 8.745 6.291 -7.854 1.00 94.94 83 CYS A C 1
ATOM 643 O O . CYS A 1 83 ? 8.390 5.269 -7.258 1.00 94.94 83 CYS A O 1
ATOM 645 N N . ASP A 1 84 ? 8.923 6.345 -9.171 1.00 93.00 84 ASP A N 1
ATOM 646 C CA . ASP A 1 84 ? 8.998 5.202 -10.073 1.00 93.00 84 ASP A CA 1
ATOM 647 C C . ASP A 1 84 ? 10.414 5.051 -10.663 1.00 93.00 84 ASP A C 1
ATOM 649 O O . ASP A 1 84 ? 11.161 6.023 -10.809 1.00 93.00 84 ASP A O 1
ATOM 653 N N . ILE A 1 85 ? 10.813 3.810 -10.949 1.00 93.06 85 ILE A N 1
ATOM 654 C CA . ILE A 1 85 ? 12.125 3.458 -11.515 1.00 93.06 85 ILE A CA 1
ATOM 655 C C . ILE 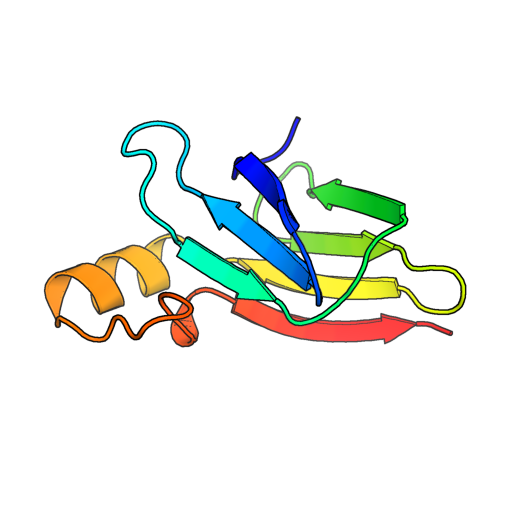A 1 85 ? 11.904 2.475 -12.669 1.00 93.06 85 ILE A C 1
ATOM 657 O O . ILE A 1 85 ? 11.268 1.444 -12.452 1.00 93.06 85 ILE A O 1
ATOM 661 N N . ASN A 1 86 ? 12.464 2.776 -13.848 1.00 84.88 86 ASN A N 1
ATOM 662 C CA . ASN A 1 86 ? 12.373 1.975 -15.081 1.00 84.88 86 ASN A CA 1
ATOM 663 C C . ASN A 1 86 ? 13.701 1.292 -15.431 1.00 84.88 86 ASN A C 1
ATOM 665 O O . ASN A 1 86 ? 14.760 1.902 -15.147 1.00 84.88 86 ASN A O 1
#

Nearest PDB structures (foldseek):
  8d30-assembly1_A  TM=9.636E-01  e=1.906E-08  Homo sapiens
  3mkq-assembly1_C  TM=9.514E-01  e=2.449E-07  Saccharomyces cerevisiae YJM789
  5nzt-assembly1_H  TM=8.989E-01  e=7.028E-08  Mus musculus
  5a1u-assembly1_D  TM=8.486E-01  e=5.550E-06  Mus musculus
  8d30-assembly2_B  TM=9.093E-01  e=2.293E-05  Homo sapiens